Protein AF-A0A0V8M0H0-F1 (afdb_monomer)

Sequence (60 aa):
MKTLKELRLDRLITQTELAKLANLSRAYISQIEKGQQKPSELTIRKISKALEINPEEIEF

Organism: NCBI:txid61435

Nearest PDB structures (foldseek):
  1y7y-assembly1_B  TM=1.001E+00  e=1.801E-04  Aeromonas hydrophila
  2b5a-assembly1_A  TM=9.687E-01  e=2.554E-04  [Bacillus] caldolyticus
  6jq1-assembly1_A  TM=9.203E-01  e=8.682E-04  Deinococcus geothermalis DSM 11300
  3g5g-assembly5_J  TM=9.582E-01  e=1.384E-03  Enterobacter sp. RFL1396
  3f52-assembly1_A  TM=9.512E-01  e=1.467E-03  Corynebacterium glutamicum

InterPro domains:
  IPR001387 Cro/C1-type, helix-turn-helix domain [PF01381] (4-58)
  IPR001387 Cro/C1-type, helix-turn-helix domain [PS50943] (4-58)
  IPR001387 Cro/C1-type, helix-turn-helix domain [SM00530] (3-58)
  IPR001387 Cro/C1-type, helix-turn-helix domain [cd00093] (1-58)
  IPR010982 Lambda repressor-like, DNA-binding domain superfamily [G3DSA:1.10.260.40] (2-60)
  IPR010982 Lambda repressor-like, DNA-binding domain superfamily [SSF47413] (2-58)
  IPR050807 Transcriptional regulator/dioxygenase, bacterial-type [PTHR46797] (3-57)

Mean predicted aligned error: 1.79 Å

Solvent-accessible surface area (backbone atoms only — not comparable to full-atom values): 3424 Å² total; per-residue (Å²): 112,40,43,57,55,56,57,37,53,75,68,74,50,53,58,60,52,50,12,61,62,32,75,50,52,42,69,57,48,55,31,38,64,67,70,76,39,84,75,51,74,69,51,43,52,31,45,20,58,54,66,73,49,61,61,84,49,53,44,128

Foldseek 3Di:
DDELVVLCVVVVHDLCQLCVQLVHDSVVSVCRSVVNDDDDPSSLVSSCVSSVHDSVVYDD

Structure (mmCIF, N/CA/C/O backbone):
data_AF-A0A0V8M0H0-F1
#
_entry.id   AF-A0A0V8M0H0-F1
#
loop_
_atom_site.group_PDB
_atom_site.id
_atom_site.type_symbol
_atom_site.label_atom_id
_atom_site.label_alt_id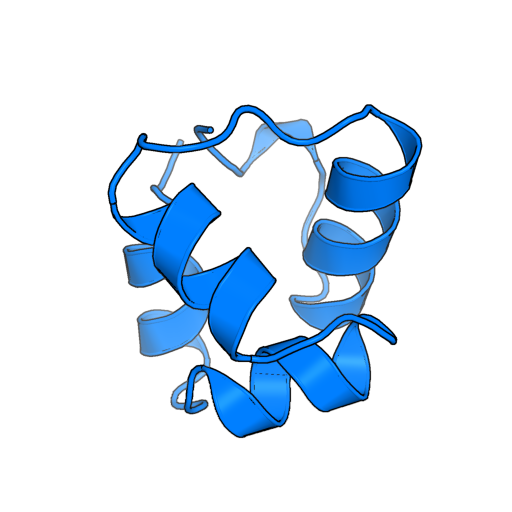
_atom_site.label_comp_id
_atom_site.label_asym_id
_atom_site.label_entity_id
_atom_site.label_seq_id
_atom_site.pdbx_PDB_ins_code
_atom_site.Cartn_x
_atom_site.Cartn_y
_atom_site.Cartn_z
_atom_site.occupancy
_atom_site.B_iso_or_equiv
_atom_site.auth_seq_id
_atom_site.auth_comp_id
_atom_site.auth_asym_id
_atom_site.aut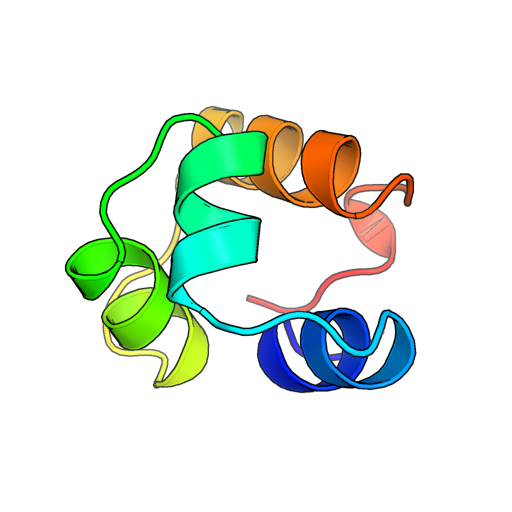h_atom_id
_atom_site.pdbx_PDB_model_num
ATOM 1 N N . MET A 1 1 ? -14.559 -1.570 -0.256 1.00 82.69 1 MET A N 1
ATOM 2 C CA . MET A 1 1 ? -13.112 -1.296 -0.158 1.00 82.69 1 MET A CA 1
ATOM 3 C C . MET A 1 1 ? -12.386 -2.509 -0.697 1.00 82.69 1 MET A C 1
ATOM 5 O O . MET A 1 1 ? -12.976 -3.585 -0.690 1.00 82.69 1 MET A O 1
ATOM 9 N N . LYS A 1 2 ? -11.185 -2.327 -1.241 1.00 95.44 2 LYS A N 1
ATOM 10 C CA . LYS A 1 2 ? -10.340 -3.434 -1.696 1.00 95.44 2 LYS A CA 1
ATOM 11 C C . LYS A 1 2 ? -9.121 -3.522 -0.791 1.00 95.44 2 LYS A C 1
ATOM 13 O O . LYS A 1 2 ? -8.628 -2.505 -0.304 1.00 95.44 2 LYS A O 1
ATOM 18 N N . THR A 1 3 ? -8.613 -4.727 -0.588 1.00 97.56 3 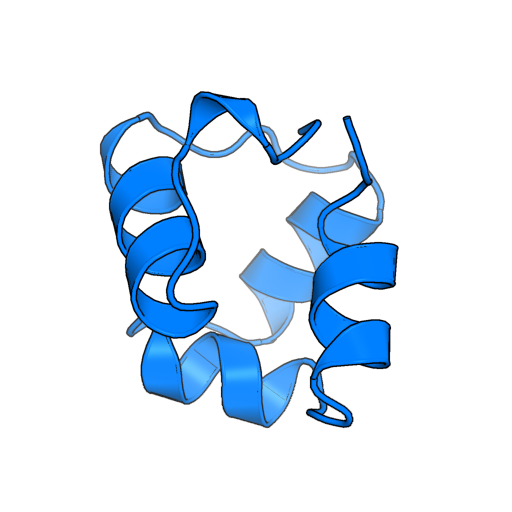THR A N 1
ATOM 19 C CA . THR A 1 3 ? -7.357 -4.935 0.132 1.00 97.56 3 THR A CA 1
ATOM 20 C C . THR A 1 3 ? -6.197 -4.288 -0.620 1.00 97.56 3 THR A C 1
ATOM 22 O O . THR A 1 3 ? -6.220 -4.138 -1.848 1.00 97.56 3 THR A O 1
ATOM 25 N N . LEU A 1 4 ? -5.116 -3.979 0.100 1.00 98.12 4 LEU A N 1
ATOM 26 C CA . LEU A 1 4 ? -3.881 -3.485 -0.515 1.00 98.12 4 LEU A CA 1
ATOM 27 C C . LEU A 1 4 ? -3.393 -4.375 -1.675 1.00 98.12 4 LEU A C 1
ATOM 29 O O . LEU A 1 4 ? -2.948 -3.879 -2.711 1.00 98.12 4 LEU A O 1
ATOM 33 N N . LYS A 1 5 ? -3.491 -5.699 -1.509 1.00 98.38 5 LYS A N 1
ATOM 34 C CA . LYS A 1 5 ? -3.044 -6.669 -2.512 1.00 98.38 5 LYS A CA 1
ATOM 35 C C . LYS A 1 5 ? -3.885 -6.597 -3.785 1.00 98.38 5 LYS A C 1
ATOM 37 O O . LYS A 1 5 ? -3.316 -6.655 -4.871 1.00 98.38 5 LYS A O 1
ATOM 42 N N . GLU A 1 6 ? -5.205 -6.490 -3.660 1.00 98.44 6 GLU A N 1
ATOM 43 C CA . GLU A 1 6 ? -6.113 -6.394 -4.809 1.00 98.44 6 GLU A CA 1
ATOM 44 C C . GLU A 1 6 ? -5.836 -5.130 -5.618 1.00 98.44 6 GLU A C 1
ATOM 46 O O . GLU A 1 6 ? -5.595 -5.220 -6.816 1.00 98.44 6 GLU A O 1
ATOM 51 N N . LEU A 1 7 ? -5.735 -3.975 -4.958 1.00 98.19 7 LEU A N 1
ATOM 52 C CA . LEU A 1 7 ? -5.449 -2.699 -5.624 1.00 98.19 7 LEU A CA 1
ATOM 53 C C . LEU A 1 7 ? -4.085 -2.691 -6.317 1.00 98.19 7 LEU A C 1
ATOM 55 O O . LEU A 1 7 ? -3.927 -2.149 -7.412 1.00 98.19 7 LEU A O 1
ATOM 59 N N . ARG A 1 8 ? -3.083 -3.327 -5.701 1.00 98.31 8 ARG A N 1
ATOM 60 C CA . ARG A 1 8 ? -1.771 -3.498 -6.322 1.00 98.31 8 ARG A CA 1
ATOM 61 C C . ARG A 1 8 ? -1.854 -4.352 -7.593 1.00 98.31 8 ARG A C 1
ATOM 63 O O . ARG A 1 8 ? -1.198 -4.035 -8.585 1.00 98.31 8 ARG A O 1
ATOM 70 N N . LEU A 1 9 ? -2.618 -5.444 -7.553 1.00 98.31 9 LEU A N 1
ATOM 71 C CA . LEU A 1 9 ? -2.793 -6.337 -8.699 1.00 98.31 9 LEU A CA 1
ATOM 72 C C . LEU A 1 9 ? -3.633 -5.693 -9.808 1.00 98.31 9 LEU A C 1
ATOM 74 O O . LEU A 1 9 ? -3.292 -5.877 -10.971 1.00 98.31 9 LEU A O 1
ATOM 78 N N . ASP A 1 10 ? -4.633 -4.879 -9.468 1.00 97.56 10 ASP A N 1
ATOM 79 C CA . ASP A 1 10 ? -5.402 -4.083 -10.436 1.00 97.56 10 ASP A CA 1
ATOM 80 C C . ASP A 1 10 ? -4.505 -3.105 -11.211 1.00 97.56 10 ASP A C 1
ATOM 82 O O . ASP A 1 10 ? -4.717 -2.862 -12.397 1.00 97.56 10 ASP A O 1
ATOM 86 N N . ARG A 1 11 ? -3.459 -2.579 -10.560 1.00 96.88 11 ARG A N 1
ATOM 87 C CA . ARG A 1 11 ? -2.425 -1.748 -11.198 1.00 96.88 11 ARG A CA 1
ATOM 88 C C . ARG A 1 11 ? -1.337 -2.526 -11.932 1.00 96.88 11 ARG A C 1
ATOM 90 O O . ARG A 1 11 ? -0.452 -1.902 -12.510 1.00 96.88 11 ARG A O 1
ATOM 97 N N . LEU A 1 12 ? -1.373 -3.858 -11.907 1.00 98.06 12 LEU A N 1
ATOM 98 C CA . LEU A 1 12 ? -0.379 -4.730 -12.541 1.00 98.06 12 LEU A CA 1
ATOM 99 C C . LEU A 1 12 ? 1.066 -4.484 -12.066 1.00 98.06 12 LEU A C 1
ATOM 101 O O . LEU A 1 12 ? 2.012 -4.719 -12.813 1.00 98.06 12 LEU A O 1
ATOM 105 N N . ILE A 1 13 ? 1.251 -4.051 -10.814 1.00 98.44 13 ILE A N 1
ATOM 106 C CA . ILE A 1 13 ? 2.582 -3.821 -10.233 1.00 98.44 13 ILE A CA 1
ATOM 107 C C . ILE A 1 13 ? 2.934 -4.880 -9.185 1.00 98.44 13 ILE A 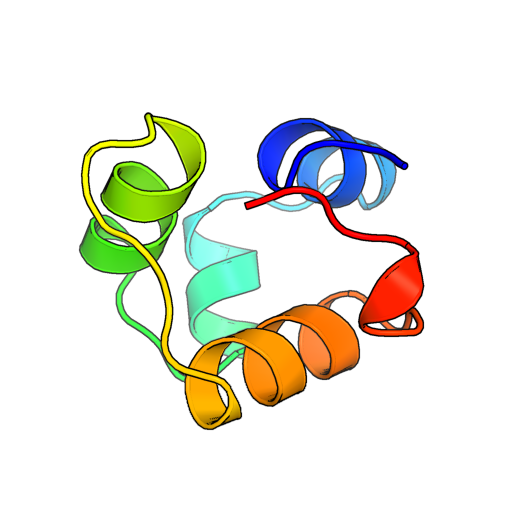C 1
ATOM 109 O O . ILE A 1 13 ? 2.088 -5.450 -8.495 1.00 98.44 13 ILE A O 1
ATOM 113 N N . THR A 1 14 ? 4.219 -5.147 -9.019 1.00 98.75 14 THR A N 1
ATOM 114 C CA . THR A 1 14 ? 4.787 -6.028 -7.995 1.00 98.75 14 THR A CA 1
ATOM 115 C C . THR A 1 14 ? 4.862 -5.338 -6.629 1.00 98.75 14 THR A C 1
ATOM 117 O O . THR A 1 14 ? 4.816 -4.113 -6.514 1.00 98.75 14 THR A O 1
ATOM 120 N N . GLN A 1 15 ? 5.040 -6.114 -5.552 1.00 98.81 15 GLN A N 1
ATOM 121 C CA . GLN A 1 15 ? 5.287 -5.550 -4.213 1.00 98.81 15 GLN A CA 1
ATOM 122 C C . GLN A 1 15 ? 6.540 -4.659 -4.180 1.00 98.81 15 GLN A C 1
ATOM 124 O O . GLN A 1 15 ? 6.591 -3.693 -3.425 1.00 98.81 15 GLN A O 1
ATOM 129 N N . THR A 1 16 ? 7.556 -4.986 -4.988 1.00 98.81 16 THR A N 1
ATOM 130 C CA . THR A 1 16 ? 8.791 -4.200 -5.101 1.00 98.81 16 THR A CA 1
ATOM 131 C C . THR A 1 16 ? 8.532 -2.849 -5.760 1.00 98.81 16 THR A C 1
ATOM 133 O O . THR A 1 16 ? 9.068 -1.842 -5.308 1.00 98.81 16 THR A O 1
ATOM 136 N N . GLU A 1 17 ? 7.713 -2.808 -6.809 1.00 98.81 17 GLU A N 1
ATOM 137 C CA . GLU A 1 17 ? 7.342 -1.560 -7.484 1.00 98.81 17 GLU A CA 1
ATOM 138 C C . GLU A 1 17 ? 6.482 -0.677 -6.585 1.00 98.81 17 GLU A C 1
ATOM 140 O O . GLU A 1 17 ? 6.815 0.492 -6.407 1.00 98.81 17 GLU A O 1
ATOM 145 N N . LEU A 1 18 ? 5.467 -1.240 -5.921 1.00 98.75 18 LEU A N 1
ATOM 146 C CA . LEU A 1 18 ? 4.672 -0.493 -4.943 1.00 98.75 18 LEU A CA 1
ATOM 147 C C . LEU A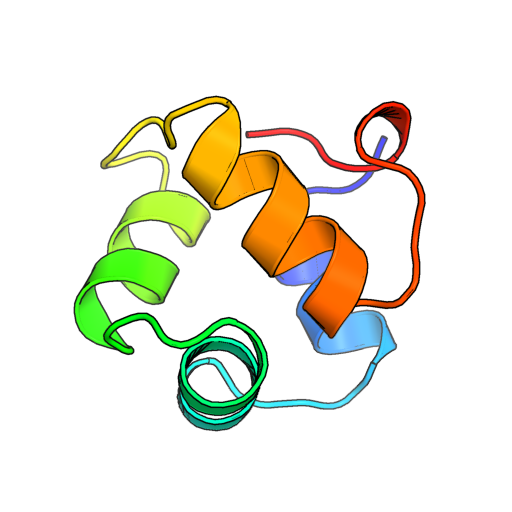 1 18 ? 5.549 0.079 -3.818 1.00 98.75 18 LEU A C 1
ATOM 149 O O . LEU A 1 18 ? 5.411 1.242 -3.452 1.00 98.75 18 LEU A O 1
ATOM 153 N N . ALA A 1 19 ? 6.485 -0.716 -3.296 1.00 98.81 19 ALA A N 1
ATOM 154 C CA . ALA A 1 19 ? 7.421 -0.270 -2.269 1.00 98.81 19 ALA A CA 1
ATOM 155 C C . ALA A 1 19 ? 8.279 0.915 -2.741 1.00 98.81 19 ALA A C 1
ATOM 157 O O . ALA A 1 19 ? 8.408 1.902 -2.018 1.00 98.81 19 ALA A O 1
ATOM 158 N N . LYS A 1 20 ? 8.812 0.855 -3.969 1.00 98.75 20 LYS A N 1
ATOM 159 C CA . LYS A 1 20 ? 9.571 1.960 -4.575 1.00 98.75 20 LYS A CA 1
ATOM 160 C C . LYS A 1 20 ? 8.715 3.219 -4.723 1.00 98.75 20 LYS A C 1
ATOM 162 O O . LYS A 1 20 ? 9.147 4.286 -4.298 1.00 98.75 20 LYS A O 1
ATOM 167 N N . LEU A 1 21 ? 7.502 3.091 -5.264 1.00 98.69 21 LEU A N 1
ATOM 168 C CA . LEU A 1 21 ? 6.578 4.214 -5.471 1.00 98.69 21 LEU A CA 1
ATOM 169 C C . LEU A 1 21 ? 6.147 4.866 -4.148 1.00 98.69 21 LEU A C 1
ATOM 171 O O . LEU A 1 21 ? 6.057 6.088 -4.055 1.00 98.69 21 LEU A O 1
ATOM 175 N N . ALA A 1 22 ? 5.923 4.062 -3.107 1.00 98.38 22 ALA A N 1
ATOM 176 C CA . ALA A 1 22 ? 5.516 4.534 -1.785 1.00 98.38 22 ALA A CA 1
ATOM 177 C C . ALA A 1 22 ? 6.695 4.976 -0.894 1.00 98.38 22 ALA A C 1
ATOM 179 O O . ALA A 1 22 ? 6.470 5.441 0.226 1.00 98.38 22 ALA A O 1
ATOM 180 N N . ASN A 1 23 ? 7.944 4.835 -1.357 1.00 98.38 23 ASN A N 1
ATOM 181 C CA . ASN A 1 23 ? 9.158 5.018 -0.555 1.00 98.38 23 ASN A CA 1
ATOM 182 C C . ASN A 1 23 ? 9.116 4.209 0.763 1.00 98.38 23 ASN A C 1
ATOM 184 O O . ASN A 1 23 ? 9.223 4.749 1.870 1.00 98.38 23 ASN A O 1
ATOM 188 N N . LEU A 1 24 ? 8.883 2.903 0.621 1.00 98.38 24 LEU A N 1
ATOM 189 C CA . LEU A 1 24 ? 8.807 1.896 1.680 1.00 98.38 24 LEU A CA 1
ATOM 190 C C . LEU A 1 24 ? 9.681 0.688 1.313 1.00 98.38 24 LEU A C 1
ATOM 192 O O . LEU A 1 24 ? 10.143 0.548 0.182 1.00 98.38 24 LEU A O 1
ATOM 196 N N . SER A 1 25 ? 9.894 -0.227 2.259 1.00 98.62 25 SER A N 1
ATOM 197 C CA . SER A 1 25 ? 10.556 -1.496 1.949 1.00 98.62 25 SER A CA 1
ATOM 198 C C . SER A 1 25 ? 9.556 -2.516 1.393 1.00 98.62 25 SER A C 1
ATOM 200 O O . SER A 1 25 ? 8.400 -2.587 1.816 1.00 98.62 25 SER A O 1
ATOM 202 N N . ARG A 1 26 ? 10.013 -3.375 0.474 1.00 98.56 26 ARG A N 1
ATOM 203 C CA . ARG A 1 26 ? 9.205 -4.494 -0.044 1.00 98.56 26 ARG A CA 1
ATOM 204 C C . ARG A 1 26 ? 8.748 -5.431 1.075 1.00 98.56 26 ARG A C 1
ATOM 206 O O . ARG A 1 26 ? 7.629 -5.934 1.032 1.00 98.56 26 ARG A O 1
ATOM 213 N N . ALA A 1 27 ? 9.605 -5.668 2.071 1.00 98.62 27 ALA A N 1
ATOM 214 C CA . ALA A 1 27 ? 9.273 -6.489 3.234 1.00 98.62 27 ALA A CA 1
ATOM 215 C C . ALA A 1 27 ? 8.083 -5.908 4.014 1.00 98.62 27 ALA A C 1
ATOM 217 O O . ALA A 1 27 ? 7.159 -6.648 4.339 1.00 98.62 27 ALA A O 1
ATOM 218 N N . TYR A 1 28 ? 8.063 -4.590 4.219 1.00 98.50 28 TYR A N 1
ATOM 219 C CA . TYR A 1 28 ? 6.971 -3.906 4.905 1.00 98.50 28 TYR A CA 1
ATOM 220 C C . TYR A 1 28 ? 5.658 -3.972 4.112 1.00 98.50 28 TYR A C 1
ATOM 222 O O . TYR A 1 28 ? 4.629 -4.327 4.680 1.00 98.50 28 TYR A O 1
ATOM 230 N N . ILE A 1 29 ? 5.694 -3.767 2.786 1.00 98.62 29 ILE A N 1
ATOM 231 C CA . ILE A 1 29 ? 4.521 -3.997 1.915 1.00 98.62 29 ILE A CA 1
ATOM 232 C C . ILE A 1 29 ? 4.001 -5.433 2.061 1.00 98.62 29 ILE A C 1
ATOM 234 O O . ILE A 1 29 ? 2.803 -5.641 2.234 1.00 98.62 29 ILE A O 1
ATOM 238 N N . SER A 1 30 ? 4.890 -6.434 2.051 1.00 98.56 30 SER A N 1
ATOM 239 C CA . SER A 1 30 ? 4.477 -7.829 2.233 1.00 98.56 30 SER A CA 1
ATOM 240 C C . SER A 1 30 ? 3.865 -8.100 3.609 1.00 98.56 30 SER A C 1
ATOM 242 O O . SER A 1 30 ? 3.015 -8.984 3.691 1.00 98.56 30 SER A O 1
ATOM 244 N N . GLN A 1 31 ? 4.319 -7.440 4.677 1.00 98.56 31 GLN A N 1
ATOM 245 C CA . GLN A 1 31 ? 3.742 -7.602 6.015 1.00 98.56 31 GLN A CA 1
ATOM 246 C C . GLN A 1 31 ? 2.338 -6.994 6.081 1.00 98.56 31 GLN A C 1
ATOM 248 O O . GLN A 1 31 ? 1.438 -7.631 6.624 1.00 98.56 31 GLN A O 1
ATOM 253 N N . ILE A 1 32 ? 2.135 -5.823 5.468 1.00 98.25 32 ILE A N 1
ATOM 254 C CA . ILE A 1 32 ? 0.819 -5.176 5.373 1.00 98.25 32 ILE A CA 1
ATOM 255 C C . ILE A 1 32 ? -0.152 -6.050 4.565 1.00 98.25 32 ILE A C 1
ATOM 257 O O . ILE A 1 32 ? -1.224 -6.373 5.056 1.00 98.25 32 ILE A O 1
ATOM 261 N N . GLU A 1 33 ? 0.234 -6.530 3.375 1.00 98.31 33 GLU A N 1
ATOM 262 C CA . GLU A 1 33 ? -0.639 -7.389 2.545 1.00 98.31 33 GLU A CA 1
ATOM 263 C C . GLU A 1 33 ? -1.026 -8.720 3.208 1.00 98.31 33 GLU A C 1
ATOM 265 O O . GLU A 1 33 ? -1.995 -9.355 2.799 1.00 98.31 33 GLU A O 1
ATOM 270 N N . LYS A 1 34 ? -0.253 -9.173 4.200 1.00 97.69 34 LYS A N 1
ATOM 271 C CA . LYS A 1 34 ? -0.532 -10.386 4.981 1.00 97.69 34 LYS A CA 1
ATOM 272 C C . LYS A 1 34 ? -1.293 -10.098 6.281 1.00 97.69 34 LYS A C 1
ATOM 274 O O . LYS A 1 34 ? -1.492 -11.029 7.056 1.00 97.69 34 LYS A O 1
ATOM 279 N N . GLY A 1 35 ? -1.633 -8.839 6.565 1.00 96.44 35 GLY A N 1
ATOM 280 C CA . GLY A 1 35 ? -2.243 -8.420 7.832 1.00 96.44 35 GLY A CA 1
ATOM 281 C C . GLY A 1 35 ? -1.315 -8.545 9.047 1.00 96.44 35 GLY A C 1
ATOM 282 O O . GLY A 1 35 ? -1.766 -8.481 10.184 1.00 96.44 35 GLY A O 1
ATOM 283 N N . GLN A 1 36 ? -0.010 -8.739 8.835 1.00 97.69 36 GLN A N 1
ATOM 284 C CA . GLN A 1 36 ? 0.974 -8.905 9.914 1.00 97.69 36 GLN A CA 1
ATOM 285 C C . GLN A 1 36 ? 1.381 -7.573 10.543 1.00 97.69 36 GLN A C 1
ATOM 287 O O . GLN A 1 36 ? 1.945 -7.550 11.633 1.00 97.69 36 GLN A O 1
ATOM 292 N N . GLN A 1 37 ? 1.136 -6.469 9.841 1.00 96.94 37 GLN A N 1
ATOM 293 C CA . GLN A 1 37 ? 1.520 -5.142 10.281 1.00 96.94 37 GLN A CA 1
ATOM 294 C C . GLN A 1 37 ? 0.467 -4.128 9.856 1.00 96.94 37 GLN A C 1
ATOM 296 O O . GLN A 1 37 ?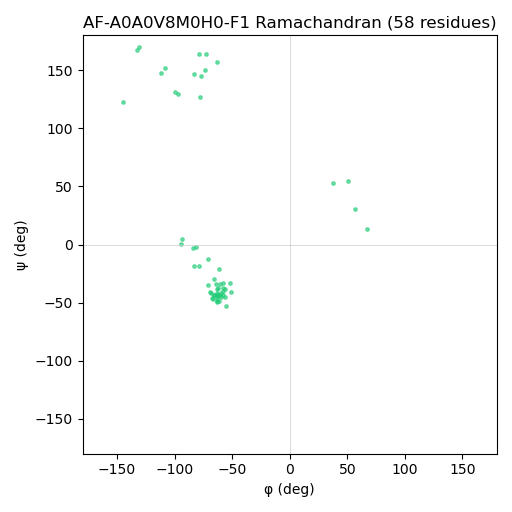 0.219 -3.949 8.665 1.00 96.94 37 GLN A O 1
ATOM 301 N N . LYS A 1 38 ? -0.089 -3.407 10.833 1.00 95.50 38 LYS A N 1
ATOM 302 C CA . LYS A 1 38 ? -0.992 -2.292 10.559 1.00 95.50 38 LYS A CA 1
ATOM 303 C C . LYS A 1 38 ? -0.178 -1.055 10.146 1.00 95.50 38 LYS A C 1
ATOM 305 O O . LYS A 1 38 ? 0.770 -0.696 10.860 1.00 95.50 38 LYS A O 1
ATOM 310 N N . PRO A 1 39 ? -0.480 -0.415 9.005 1.00 97.31 39 PRO A N 1
ATOM 311 C CA . PRO A 1 39 ? 0.203 0.801 8.585 1.00 97.31 39 PRO A CA 1
ATOM 312 C C . PRO A 1 39 ? -0.235 2.012 9.418 1.00 97.31 39 PRO A C 1
ATOM 314 O O . PRO A 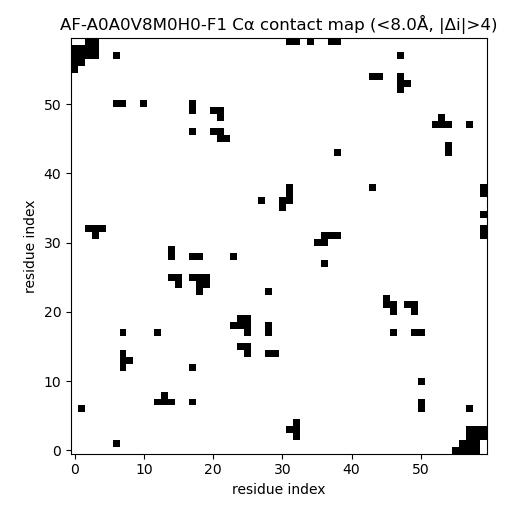1 39 ? -1.369 2.098 9.882 1.00 97.31 39 PRO A O 1
ATOM 317 N N . SER A 1 40 ? 0.678 2.971 9.587 1.00 97.88 40 SER A N 1
ATOM 318 C CA . SER A 1 40 ? 0.344 4.291 10.138 1.00 97.88 40 SER A CA 1
ATOM 319 C C . SER A 1 40 ? -0.445 5.123 9.126 1.00 97.88 40 SER A C 1
ATOM 321 O O . SER A 1 40 ? -0.374 4.861 7.927 1.00 97.88 40 SER A O 1
ATOM 323 N N . GLU A 1 41 ? -1.106 6.192 9.568 1.00 97.12 41 GLU A N 1
ATOM 324 C CA . GLU A 1 41 ? -1.795 7.118 8.658 1.00 97.12 41 GLU A CA 1
ATOM 325 C C . GLU A 1 41 ? -0.854 7.697 7.582 1.00 97.12 41 GLU A C 1
ATOM 327 O O . GLU A 1 41 ? -1.214 7.789 6.408 1.00 97.12 41 GLU A O 1
ATOM 332 N N . LEU A 1 42 ? 0.397 8.007 7.942 1.00 97.62 42 LEU A N 1
ATOM 333 C CA . LEU A 1 42 ? 1.408 8.452 6.980 1.00 97.62 42 LEU A CA 1
ATOM 334 C C . LEU A 1 42 ? 1.719 7.368 5.936 1.00 97.62 42 LEU A C 1
ATOM 336 O O . LEU A 1 42 ? 1.866 7.671 4.752 1.00 97.62 42 LEU A O 1
ATOM 340 N N . THR A 1 43 ? 1.824 6.109 6.366 1.00 98.19 43 THR A N 1
ATOM 341 C CA . THR A 1 43 ? 2.025 4.962 5.472 1.00 98.19 43 THR A CA 1
ATOM 342 C C . THR A 1 43 ? 0.834 4.783 4.535 1.00 98.19 43 THR A C 1
ATOM 344 O O . THR A 1 43 ? 1.043 4.600 3.338 1.00 98.19 43 THR A O 1
ATOM 347 N N . ILE A 1 44 ? -0.390 4.884 5.058 1.00 98.06 44 ILE A N 1
ATOM 348 C CA . ILE A 1 44 ? -1.623 4.812 4.269 1.00 98.06 44 ILE A CA 1
ATOM 349 C C . ILE A 1 44 ? -1.581 5.869 3.164 1.00 98.06 44 ILE A C 1
ATOM 351 O O . ILE A 1 44 ? -1.645 5.520 1.992 1.00 98.06 44 ILE A O 1
ATOM 355 N N . ARG A 1 45 ? -1.321 7.138 3.504 1.00 97.81 45 ARG A N 1
ATOM 356 C CA . ARG A 1 45 ? -1.220 8.229 2.518 1.00 97.81 45 ARG A CA 1
ATOM 357 C C . ARG A 1 45 ? -0.147 7.981 1.452 1.00 97.81 45 ARG A C 1
ATOM 359 O O . ARG A 1 45 ? -0.375 8.272 0.280 1.00 97.81 45 ARG A O 1
ATOM 366 N N . LYS A 1 46 ? 1.019 7.439 1.829 1.00 98.44 46 LYS A N 1
ATOM 367 C CA . LYS A 1 46 ? 2.087 7.077 0.875 1.00 98.44 46 LYS A CA 1
ATOM 368 C C . LYS A 1 46 ? 1.639 5.989 -0.099 1.00 98.44 46 LYS A C 1
ATOM 370 O O . LYS A 1 46 ? 1.878 6.113 -1.297 1.00 98.44 46 LYS A O 1
ATOM 375 N N . ILE A 1 47 ? 0.995 4.944 0.415 1.00 98.44 47 ILE A N 1
ATOM 376 C CA . ILE A 1 47 ? 0.489 3.820 -0.376 1.00 98.44 47 ILE A CA 1
ATOM 377 C C . ILE A 1 47 ? -0.646 4.275 -1.299 1.00 98.44 47 ILE A C 1
ATOM 379 O O . ILE A 1 47 ? -0.596 3.993 -2.491 1.00 98.44 47 ILE A O 1
ATOM 383 N N . SER A 1 48 ? -1.619 5.031 -0.787 1.00 98.06 48 SER A N 1
ATOM 384 C CA . SER A 1 48 ? -2.727 5.580 -1.576 1.00 98.06 48 SER A CA 1
ATOM 385 C C . SER A 1 48 ? -2.228 6.493 -2.690 1.00 98.06 48 SER A C 1
ATOM 387 O O . SER A 1 48 ? -2.665 6.360 -3.828 1.00 98.06 48 SER A O 1
ATOM 389 N N . LYS A 1 49 ? -1.230 7.344 -2.410 1.00 98.25 49 LYS A N 1
ATOM 390 C CA . LYS A 1 49 ? -0.580 8.166 -3.440 1.00 98.25 49 LYS A CA 1
ATOM 391 C C . LYS A 1 49 ? 0.126 7.316 -4.501 1.00 98.25 49 LYS A C 1
ATOM 393 O O . LYS A 1 49 ? 0.005 7.615 -5.681 1.00 98.25 49 LYS A O 1
ATOM 398 N N . ALA A 1 50 ? 0.844 6.266 -4.098 1.00 98.19 50 ALA A N 1
ATOM 399 C CA . ALA A 1 50 ? 1.523 5.350 -5.020 1.00 98.19 50 ALA A CA 1
ATOM 400 C C . ALA A 1 50 ? 0.547 4.548 -5.900 1.00 98.19 50 ALA A C 1
ATOM 402 O O . ALA A 1 50 ? 0.884 4.187 -7.025 1.00 98.19 50 ALA A O 1
ATOM 403 N N . LEU A 1 51 ? -0.652 4.277 -5.385 1.00 97.75 51 LEU A N 1
ATOM 404 C CA . LEU A 1 51 ? -1.744 3.611 -6.091 1.00 97.75 51 LEU A CA 1
ATOM 405 C C . LEU A 1 51 ? -2.721 4.600 -6.751 1.00 97.75 51 LEU A C 1
ATOM 407 O O . LEU A 1 51 ? -3.722 4.153 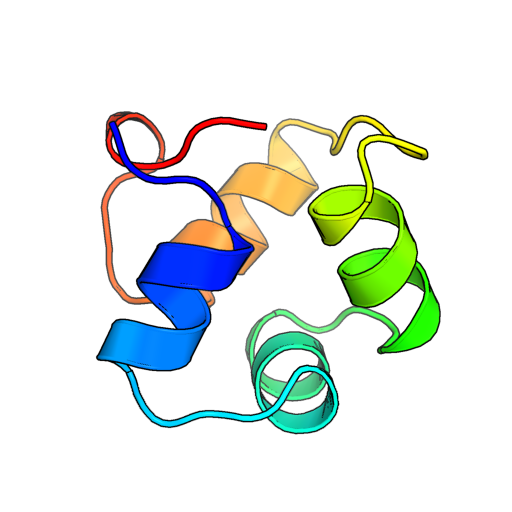-7.298 1.00 97.75 51 LEU A O 1
ATOM 411 N N . GLU A 1 52 ? -2.449 5.909 -6.705 1.00 97.31 52 GLU A N 1
ATOM 412 C CA . GLU A 1 52 ? -3.304 7.020 -7.169 1.00 97.31 52 GLU A CA 1
ATOM 413 C C . GLU A 1 52 ? -4.805 6.791 -6.899 1.00 97.31 52 GLU A C 1
ATOM 415 O O . GLU A 1 52 ? -5.642 6.842 -7.797 1.00 97.31 52 GLU A O 1
ATOM 420 N N . ILE A 1 53 ? -5.121 6.499 -5.639 1.00 96.88 53 ILE A N 1
ATOM 421 C CA . ILE A 1 53 ? -6.479 6.315 -5.10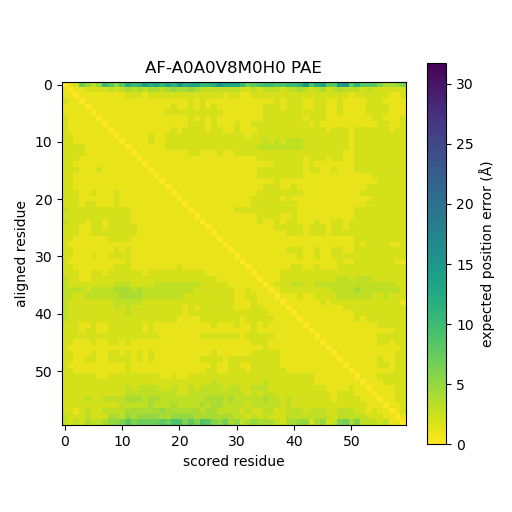9 1.00 96.88 53 ILE A CA 1
ATOM 422 C C . ILE A 1 53 ? -6.638 7.102 -3.811 1.00 96.88 53 ILE A C 1
ATOM 424 O O . ILE A 1 53 ? -5.653 7.543 -3.207 1.00 96.88 53 ILE A O 1
ATOM 428 N N . ASN A 1 54 ? -7.874 7.242 -3.348 1.00 97.12 54 ASN A N 1
ATOM 429 C CA . ASN A 1 54 ? -8.164 7.822 -2.048 1.00 97.12 54 ASN A CA 1
ATOM 430 C C . ASN A 1 54 ? -7.891 6.804 -0.920 1.00 97.12 54 ASN A C 1
ATOM 432 O O . ASN A 1 54 ? -8.103 5.601 -1.100 1.00 97.12 54 ASN A O 1
ATOM 436 N N . PRO A 1 55 ? -7.408 7.246 0.256 1.00 95.19 55 PRO A N 1
ATOM 437 C CA . PRO A 1 55 ? -7.191 6.382 1.420 1.00 95.19 55 PRO A CA 1
ATOM 438 C C . PRO A 1 55 ? -8.397 5.534 1.832 1.00 95.19 55 PRO A C 1
ATOM 440 O O . PRO A 1 55 ? -8.214 4.406 2.277 1.00 95.19 55 PRO A O 1
ATOM 443 N N . GLU A 1 56 ? -9.608 6.052 1.645 1.00 94.81 56 GLU A N 1
ATOM 444 C CA . GLU A 1 56 ? -10.877 5.405 1.986 1.00 94.81 56 GLU A CA 1
ATOM 445 C C . GLU A 1 56 ? -11.213 4.221 1.065 1.00 94.81 56 GLU A C 1
ATOM 447 O O . GLU A 1 56 ? -12.119 3.444 1.356 1.00 94.81 56 GLU A O 1
ATOM 452 N N . GLU A 1 57 ? -10.498 4.064 -0.052 1.00 93.44 57 GLU A N 1
ATOM 453 C CA . GLU A 1 57 ? -10.692 2.953 -0.988 1.00 93.44 57 GLU A CA 1
ATOM 454 C C . GLU A 1 57 ? -9.948 1.678 -0.547 1.00 93.44 57 GLU A C 1
ATOM 456 O O . GLU A 1 57 ? -10.301 0.578 -0.994 1.00 93.44 57 GLU A O 1
ATOM 461 N N . ILE A 1 58 ? -8.956 1.817 0.348 1.00 94.69 58 ILE A N 1
ATOM 462 C CA . ILE A 1 58 ? -8.070 0.738 0.804 1.00 94.69 58 ILE A CA 1
ATOM 463 C C . ILE A 1 58 ? -8.505 0.182 2.160 1.00 94.69 58 ILE A C 1
ATOM 465 O O . ILE A 1 58 ? -8.666 0.914 3.133 1.00 94.69 58 ILE A O 1
ATOM 469 N N . GLU A 1 59 ? -8.581 -1.141 2.242 1.00 93.88 59 GLU A N 1
ATOM 470 C CA . GLU A 1 59 ? -8.709 -1.888 3.492 1.00 93.88 59 GLU A CA 1
ATOM 471 C C . GLU A 1 59 ? -7.330 -2.393 3.966 1.00 93.88 59 GLU A C 1
ATOM 473 O O . GLU A 1 59 ? -6.580 -2.988 3.179 1.00 93.88 59 GLU A O 1
ATOM 478 N N . PHE A 1 60 ? -6.996 -2.137 5.240 1.00 88.31 60 PHE A N 1
ATOM 479 C CA . PHE A 1 60 ? -5.712 -2.465 5.880 1.00 88.31 60 PHE A CA 1
ATOM 480 C C . PHE A 1 60 ? -5.866 -3.309 7.143 1.00 88.31 60 PHE A C 1
ATOM 482 O O . PHE A 1 60 ? -6.746 -2.978 7.973 1.00 88.31 60 PHE A O 1
#

Secondary structure (DSSP, 8-state):
-EEHHHHHHHTT--HHHHHHHHTS-HHHHHHHHTTSSPPPHHHHHHHHHHTTS-GGGEE-

pLDDT: mean 97.29, std 2.57, range [82.69, 98.81]

Radius of gyration: 9.79 Å; Cα contacts (8 Å, |Δi|>4): 71; chains: 1; bounding box: 24×19×23 Å